Protein AF-A0A969MT43-F1 (afdb_monomer_lite)

Sequence (75 aa):
MSHDEHKKAIRDIEALSYYAKKFQGLRVDRAHGVAPHKPILLLSVIEKVRREIIIENKIYLSSELIQTFLKYWSI

Secondary structure (DSSP, 8-state):
--HHHHHHHHHHHHHHHHHHHHHHTPPPB-BTB-B-HHHHHHHHHHHHHHTTS--SS-----HHHHHHHHHHHT-

Foldseek 3Di:
DDPVVVVVVVVVVVVVVVVVVVLVPDDFDCPPHGDRQPNLLVVLVVVCVVVVNCVDPDDDPDPSSVVSSVVSRVD

Radius of gyration: 15.85 Å; chains: 1; bounding box: 34×22×49 Å

pLDDT: mean 91.54, std 7.57, range [58.28, 98.06]

Structure (mmCIF, N/CA/C/O backbone):
data_AF-A0A969MT43-F1
#
_entry.id   AF-A0A969MT43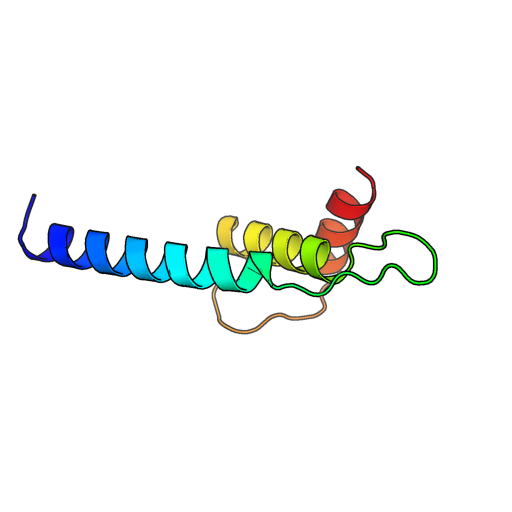-F1
#
loop_
_atom_site.group_PDB
_atom_site.id
_atom_site.type_symbol
_atom_site.label_atom_id
_atom_site.label_alt_id
_atom_site.label_comp_id
_atom_site.label_asym_id
_atom_site.label_entity_id
_atom_site.label_seq_id
_atom_site.pdbx_PDB_ins_code
_atom_site.Cartn_x
_atom_site.Cartn_y
_atom_site.Cartn_z
_atom_site.occupancy
_atom_site.B_iso_or_equiv
_atom_site.auth_seq_id
_atom_site.auth_comp_id
_atom_site.auth_asym_id
_atom_site.auth_atom_id
_atom_site.pdbx_PDB_model_num
ATOM 1 N N . MET A 1 1 ? -14.743 -10.083 25.304 1.00 65.19 1 MET A N 1
ATOM 2 C CA . MET A 1 1 ? -14.801 -9.133 24.176 1.00 65.19 1 MET A CA 1
ATOM 3 C C . MET A 1 1 ? -16.098 -8.350 24.291 1.00 65.19 1 MET A C 1
ATOM 5 O O . MET A 1 1 ? -17.141 -8.975 24.451 1.00 65.19 1 MET A O 1
ATOM 9 N N . SER A 1 2 ? -16.029 -7.021 24.293 1.00 87.06 2 SER A N 1
ATOM 10 C CA . SER A 1 2 ? -17.182 -6.112 24.346 1.00 87.06 2 SER A CA 1
ATOM 11 C C . SER A 1 2 ? -18.007 -6.172 23.049 1.00 87.06 2 SER A C 1
ATOM 13 O O . SER A 1 2 ? -17.494 -6.542 21.990 1.00 87.06 2 SER A O 1
ATOM 15 N N . HIS A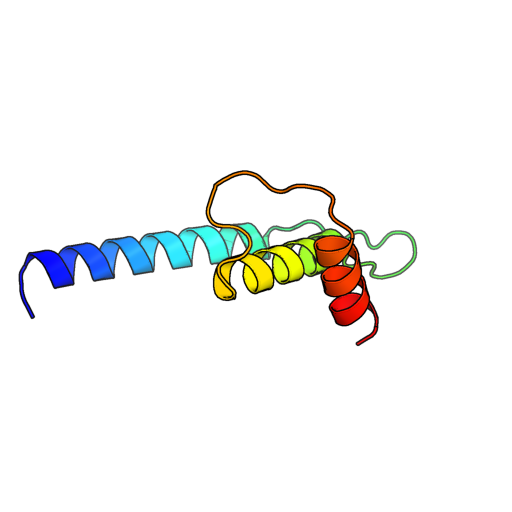 1 3 ? -19.281 -5.774 23.118 1.00 84.62 3 HIS A N 1
ATOM 16 C CA . HIS A 1 3 ? -20.164 -5.616 21.956 1.00 84.62 3 HIS A CA 1
ATOM 17 C C . HIS A 1 3 ? -19.533 -4.729 20.861 1.00 84.62 3 HIS A C 1
ATOM 19 O O . HIS A 1 3 ? -19.612 -5.051 19.673 1.00 84.62 3 HIS A O 1
ATOM 25 N N . ASP A 1 4 ? -18.828 -3.666 21.258 1.00 89.06 4 ASP A N 1
ATOM 26 C CA . ASP A 1 4 ? -18.176 -2.732 20.332 1.00 89.06 4 ASP A CA 1
ATOM 27 C C . ASP A 1 4 ? -16.973 -3.350 19.607 1.00 89.06 4 ASP A C 1
ATOM 29 O O . ASP A 1 4 ? -16.772 -3.124 18.411 1.00 89.06 4 ASP A O 1
ATOM 33 N N . GLU A 1 5 ? -16.197 -4.187 20.302 1.00 91.81 5 GLU A N 1
ATOM 34 C CA . GLU A 1 5 ? -15.052 -4.895 19.717 1.00 91.81 5 GLU A CA 1
ATOM 35 C C . GLU A 1 5 ? -15.512 -5.895 18.653 1.00 91.81 5 GLU A C 1
ATOM 37 O O . GLU A 1 5 ? -14.902 -6.001 17.588 1.00 91.81 5 GLU A O 1
ATOM 42 N N . HIS A 1 6 ? -16.627 -6.584 18.910 1.00 90.88 6 HIS A N 1
ATOM 43 C CA . HIS A 1 6 ? -17.215 -7.528 17.964 1.00 90.88 6 HIS A CA 1
ATOM 44 C C . HIS A 1 6 ? -17.701 -6.815 16.693 1.00 90.88 6 HIS A C 1
ATOM 46 O O . HIS A 1 6 ? -17.392 -7.237 15.578 1.00 90.88 6 HIS A O 1
ATOM 52 N N . LYS A 1 7 ? -18.407 -5.688 16.845 1.00 93.06 7 LYS A N 1
ATOM 53 C CA . LYS A 1 7 ? -18.886 -4.883 15.713 1.00 93.06 7 LYS A CA 1
ATOM 54 C C . LYS A 1 7 ? -17.731 -4.312 14.886 1.00 93.06 7 LYS A C 1
ATOM 56 O O . LYS A 1 7 ? -17.799 -4.304 13.656 1.00 93.06 7 LYS A O 1
ATOM 61 N N . LYS A 1 8 ? -16.651 -3.875 15.545 1.00 94.69 8 LYS A N 1
ATOM 62 C CA . LYS A 1 8 ? -15.427 -3.420 14.874 1.00 94.69 8 LYS A CA 1
ATOM 63 C C . LYS A 1 8 ? -14.777 -4.544 14.064 1.00 94.69 8 LYS A C 1
ATOM 65 O O . LYS A 1 8 ? -14.439 -4.316 12.908 1.00 94.69 8 LYS A O 1
ATOM 70 N N . ALA A 1 9 ? -14.637 -5.739 14.638 1.00 94.81 9 ALA A N 1
ATOM 71 C CA . ALA A 1 9 ? -14.031 -6.878 13.953 1.00 94.81 9 ALA A CA 1
ATOM 72 C C . ALA A 1 9 ? -14.800 -7.263 12.678 1.00 94.81 9 ALA A C 1
ATOM 74 O O . ALA A 1 9 ? -14.182 -7.454 11.633 1.00 94.81 9 ALA A O 1
ATOM 75 N N . ILE A 1 10 ? -16.138 -7.300 12.737 1.00 95.75 10 ILE A N 1
ATOM 76 C CA . ILE A 1 10 ? -16.982 -7.563 11.560 1.00 95.75 10 ILE A CA 1
ATOM 77 C C . ILE A 1 10 ? -16.721 -6.524 10.465 1.00 95.75 10 ILE A C 1
ATOM 79 O O . ILE A 1 10 ? -16.415 -6.889 9.332 1.00 95.75 10 ILE A O 1
ATOM 83 N N . ARG A 1 11 ? -16.767 -5.232 10.812 1.00 96.25 11 ARG A N 1
ATOM 84 C CA . ARG A 1 11 ? -16.519 -4.142 9.858 1.00 96.25 11 ARG A CA 1
ATOM 85 C C . ARG A 1 11 ? -15.134 -4.243 9.215 1.00 96.25 11 ARG A C 1
ATOM 87 O O . ARG A 1 11 ? -14.986 -4.020 8.016 1.00 96.25 11 ARG A O 1
ATOM 94 N N . ASP A 1 12 ? -14.113 -4.558 10.007 1.00 95.81 12 ASP A N 1
ATOM 95 C CA . ASP A 1 12 ? -12.741 -4.672 9.514 1.00 95.81 12 ASP A CA 1
ATOM 96 C C . ASP A 1 12 ? -12.605 -5.873 8.548 1.00 95.81 12 ASP A C 1
ATOM 98 O O . ASP A 1 12 ? -11.960 -5.754 7.504 1.00 95.81 12 ASP A O 1
ATOM 102 N N . ILE A 1 13 ? -13.280 -6.997 8.821 1.00 96.81 13 ILE A N 1
ATOM 103 C CA . ILE A 1 13 ? -13.337 -8.169 7.925 1.00 96.81 13 ILE A CA 1
ATOM 104 C C . ILE A 1 13 ? -14.054 -7.842 6.606 1.00 96.81 13 ILE A C 1
ATOM 106 O O . ILE A 1 13 ? -13.589 -8.237 5.530 1.00 96.81 13 ILE A O 1
ATOM 110 N N . GLU A 1 14 ? -15.165 -7.106 6.659 1.00 98.06 14 GLU A N 1
ATOM 111 C CA . GLU A 1 14 ? -15.891 -6.650 5.467 1.00 98.06 14 GLU A CA 1
ATOM 112 C C . GLU A 1 14 ? -15.019 -5.732 4.601 1.00 98.06 14 GLU A C 1
ATOM 114 O O . GLU A 1 14 ? -14.936 -5.917 3.383 1.00 98.06 14 GLU A O 1
ATOM 119 N N . ALA A 1 15 ? -14.307 -4.789 5.227 1.00 96.56 15 ALA A N 1
ATOM 120 C CA . ALA A 1 15 ? -13.382 -3.896 4.538 1.00 96.56 15 ALA A CA 1
ATOM 121 C C . ALA A 1 15 ? -12.231 -4.673 3.877 1.00 96.56 15 ALA A C 1
ATOM 123 O O . ALA A 1 15 ? -11.941 -4.460 2.697 1.00 96.56 15 ALA A O 1
ATOM 124 N N . LEU A 1 16 ? -11.611 -5.615 4.595 1.00 95.94 16 LEU A N 1
ATOM 125 C CA . LEU A 1 16 ? -10.554 -6.471 4.046 1.00 95.94 16 LEU A CA 1
ATOM 126 C C . LEU A 1 16 ? -11.052 -7.280 2.844 1.00 95.94 16 LEU A C 1
ATOM 128 O O . LEU A 1 16 ? -10.393 -7.306 1.804 1.00 95.94 16 LEU A O 1
ATOM 132 N N . SER A 1 17 ? -12.237 -7.880 2.953 1.00 97.31 17 SER A N 1
ATOM 133 C CA . SER A 1 17 ? -12.855 -8.652 1.869 1.00 97.31 17 SER A CA 1
ATOM 134 C C . SER A 1 17 ? -13.134 -7.782 0.641 1.00 97.31 17 SER A C 1
ATOM 136 O O . SER A 1 17 ? -12.857 -8.180 -0.496 1.00 97.31 17 SER A O 1
ATOM 138 N N . TYR A 1 18 ? -13.634 -6.564 0.861 1.00 97.25 18 TYR A N 1
ATOM 139 C CA . TYR A 1 18 ? -13.862 -5.585 -0.194 1.00 97.25 18 TYR A CA 1
ATOM 140 C C . TYR A 1 18 ? -12.563 -5.228 -0.929 1.00 97.25 18 TYR A C 1
ATOM 142 O O . TYR A 1 18 ? -12.503 -5.330 -2.158 1.00 97.25 18 TYR A O 1
ATOM 150 N N . TYR A 1 19 ? -11.509 -4.850 -0.199 1.00 95.62 19 TYR A N 1
ATOM 151 C CA . TYR A 1 19 ? -10.243 -4.446 -0.811 1.00 95.62 19 TYR A CA 1
ATOM 152 C C . TYR A 1 19 ? -9.521 -5.615 -1.482 1.00 95.62 19 TYR A C 1
ATOM 154 O O . TYR A 1 19 ? -9.042 -5.447 -2.602 1.00 95.62 19 TYR A O 1
ATOM 162 N N . ALA A 1 20 ? -9.531 -6.813 -0.891 1.00 94.88 20 ALA A N 1
ATOM 163 C CA . ALA A 1 20 ? -8.978 -8.014 -1.518 1.00 94.88 20 ALA A CA 1
ATOM 164 C C . ALA A 1 20 ? -9.615 -8.273 -2.893 1.00 94.88 20 ALA A C 1
ATOM 166 O O . ALA A 1 20 ? -8.907 -8.445 -3.888 1.00 94.88 20 ALA A O 1
ATOM 167 N N . LYS A 1 21 ? -10.951 -8.193 -2.985 1.00 96.00 21 LYS A N 1
ATOM 168 C CA . LYS A 1 21 ? -11.678 -8.334 -4.255 1.00 96.00 21 LYS A CA 1
ATOM 169 C C . LYS A 1 21 ? -11.322 -7.230 -5.256 1.00 96.00 21 LYS A C 1
ATOM 1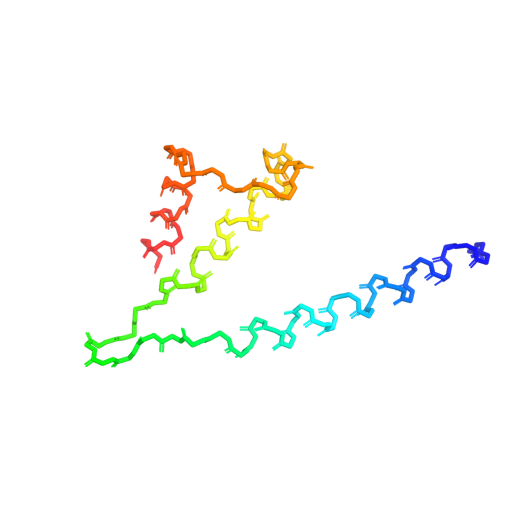71 O O . LYS A 1 21 ? -11.167 -7.501 -6.446 1.00 96.00 21 LYS A O 1
ATOM 176 N N . LYS A 1 22 ? -11.179 -5.980 -4.802 1.00 94.75 22 LYS A N 1
ATOM 177 C CA . LYS A 1 22 ? -10.769 -4.861 -5.669 1.00 94.75 22 LYS A CA 1
ATOM 178 C C . LYS A 1 22 ? -9.351 -5.043 -6.207 1.00 94.75 22 LYS A C 1
ATOM 180 O O . LYS A 1 22 ? -9.119 -4.766 -7.381 1.00 94.75 22 LYS A O 1
ATOM 185 N N . PHE A 1 23 ? -8.431 -5.537 -5.384 1.00 93.31 23 PHE A N 1
ATOM 186 C CA . PHE A 1 23 ? -7.037 -5.743 -5.771 1.00 93.31 23 PHE A CA 1
ATOM 187 C C . PHE A 1 23 ? -6.871 -6.915 -6.741 1.00 93.31 23 PHE A C 1
ATOM 189 O O . PHE A 1 23 ? -6.120 -6.792 -7.703 1.00 93.31 23 PHE A O 1
ATOM 196 N N . GLN A 1 24 ? -7.638 -7.999 -6.578 1.00 90.75 24 GLN A N 1
ATOM 197 C CA . GLN A 1 24 ? -7.681 -9.106 -7.546 1.00 90.75 24 GLN A CA 1
ATOM 198 C C . GLN A 1 24 ? -8.117 -8.654 -8.952 1.00 90.75 24 GLN A C 1
ATOM 200 O O . GLN A 1 24 ? -7.667 -9.210 -9.950 1.00 90.75 24 GLN A O 1
ATOM 205 N N . GLY A 1 25 ? -8.973 -7.631 -9.042 1.00 89.94 25 GLY A N 1
ATOM 206 C CA . GLY A 1 25 ? -9.451 -7.069 -10.308 1.00 89.94 25 GLY A CA 1
ATOM 207 C C . GLY A 1 25 ? -8.518 -6.041 -10.962 1.00 89.94 25 GLY A C 1
ATOM 208 O O . GLY A 1 25 ? -8.888 -5.454 -11.984 1.00 89.94 25 GLY A O 1
ATOM 209 N N . LEU A 1 26 ? -7.337 -5.769 -10.394 1.00 90.00 26 LEU A N 1
ATOM 210 C CA . LEU A 1 26 ? -6.399 -4.800 -10.963 1.00 90.00 26 LEU A CA 1
ATOM 211 C C . LEU A 1 26 ? -5.892 -5.268 -12.330 1.00 90.00 26 LEU A C 1
ATOM 213 O O . LEU A 1 26 ? -5.218 -6.286 -12.462 1.00 90.00 26 LEU A O 1
ATOM 217 N N . ARG A 1 27 ? -6.181 -4.473 -13.365 1.00 86.31 27 ARG A N 1
ATOM 218 C CA . ARG A 1 27 ? -5.686 -4.727 -14.723 1.00 86.31 27 ARG A CA 1
ATOM 219 C C . ARG A 1 27 ? -4.174 -4.530 -14.781 1.00 86.31 27 ARG A C 1
ATOM 221 O O . ARG A 1 27 ? -3.701 -3.405 -14.610 1.00 86.31 27 ARG A O 1
ATOM 228 N N . VAL A 1 28 ? -3.458 -5.607 -15.078 1.00 85.56 28 VAL A N 1
ATOM 229 C CA . VAL A 1 28 ? -2.028 -5.605 -15.397 1.00 85.56 28 VAL A CA 1
ATOM 230 C C . VAL A 1 28 ? -1.877 -5.565 -16.910 1.00 85.56 28 VAL A C 1
ATOM 232 O O . VAL A 1 28 ? -2.549 -6.329 -17.605 1.00 85.56 28 VAL A O 1
ATOM 235 N N . ASP A 1 29 ? -1.031 -4.666 -17.408 1.00 80.06 29 ASP A N 1
ATOM 236 C CA . ASP A 1 29 ? -0.695 -4.652 -18.827 1.00 80.06 29 ASP A CA 1
ATOM 237 C C . ASP A 1 29 ? 0.183 -5.866 -19.162 1.00 80.06 29 ASP A C 1
ATOM 239 O O . ASP A 1 29 ? 1.078 -6.242 -18.400 1.00 80.06 29 ASP A O 1
ATOM 243 N N . ARG A 1 30 ? -0.140 -6.509 -20.282 1.00 80.56 30 ARG A N 1
ATOM 244 C CA . ARG A 1 30 ? 0.506 -7.725 -20.787 1.00 80.56 30 ARG A CA 1
ATOM 245 C C . ARG A 1 30 ? 0.949 -7.584 -22.244 1.00 80.56 30 ARG A C 1
ATOM 247 O O . ARG A 1 30 ? 1.469 -8.548 -22.795 1.00 80.56 30 ARG A O 1
ATOM 254 N N . ALA A 1 31 ? 0.729 -6.426 -22.873 1.00 77.56 31 ALA A N 1
ATOM 255 C CA . ALA A 1 31 ? 0.951 -6.239 -24.306 1.00 77.56 31 ALA A CA 1
ATOM 256 C C . ALA A 1 31 ? 2.426 -6.389 -24.723 1.00 77.56 31 ALA A C 1
ATOM 258 O O . ALA A 1 31 ? 2.698 -6.827 -25.835 1.00 77.56 31 ALA A O 1
ATOM 259 N N . HIS A 1 32 ? 3.373 -6.081 -23.830 1.00 74.31 32 HIS A N 1
ATOM 260 C CA . HIS A 1 32 ? 4.814 -6.083 -24.125 1.00 74.31 32 HIS A CA 1
ATOM 261 C C . HIS A 1 32 ? 5.631 -6.850 -23.069 1.00 74.31 32 HIS A C 1
ATOM 263 O O . HIS A 1 32 ? 6.777 -6.513 -22.787 1.00 74.31 32 HIS A O 1
ATOM 269 N N . GLY A 1 33 ? 5.023 -7.870 -22.453 1.00 75.75 33 GLY A N 1
ATOM 270 C CA . GLY A 1 33 ? 5.509 -8.506 -21.224 1.00 75.75 33 GLY A CA 1
ATOM 271 C C . GLY A 1 33 ? 4.661 -8.105 -20.015 1.00 75.75 33 GLY A C 1
ATOM 272 O O . GLY A 1 33 ? 3.881 -7.154 -20.076 1.00 75.75 33 GLY A O 1
ATOM 273 N N . VAL A 1 34 ? 4.752 -8.865 -18.919 1.00 74.75 34 VAL A N 1
ATOM 274 C CA . VAL A 1 34 ? 3.987 -8.563 -17.699 1.00 74.75 34 VAL A CA 1
ATOM 275 C C . VAL A 1 34 ? 4.668 -7.408 -16.977 1.00 74.75 34 VAL A C 1
ATOM 277 O O . VAL A 1 34 ? 5.692 -7.598 -16.328 1.00 74.75 34 VAL A O 1
ATOM 280 N N . ALA A 1 35 ? 4.084 -6.217 -17.078 1.00 81.62 35 ALA A N 1
ATOM 281 C CA . ALA A 1 35 ? 4.569 -5.022 -16.401 1.00 81.62 35 ALA A CA 1
ATOM 282 C C . ALA A 1 35 ? 3.579 -4.629 -15.283 1.00 81.62 35 ALA A C 1
ATOM 284 O O . ALA A 1 35 ? 2.558 -3.975 -15.535 1.00 81.62 35 ALA A O 1
ATOM 285 N N . PRO A 1 36 ? 3.811 -5.044 -14.022 1.00 87.62 36 PRO A N 1
ATOM 286 C CA . PRO A 1 36 ? 2.835 -4.917 -12.940 1.00 87.62 36 PRO A CA 1
ATOM 287 C C . PRO A 1 36 ? 2.807 -3.512 -12.309 1.00 87.62 36 PRO A C 1
ATOM 289 O O . PRO A 1 36 ? 2.763 -3.378 -11.089 1.00 87.62 36 PRO A O 1
ATOM 292 N N . HIS A 1 37 ? 2.772 -2.439 -13.107 1.00 90.50 37 HIS A N 1
ATOM 293 C CA . HIS A 1 37 ? 2.858 -1.058 -12.605 1.00 90.50 37 HIS A CA 1
ATOM 294 C C . HIS A 1 37 ? 1.814 -0.735 -11.524 1.00 90.50 37 HIS A C 1
ATOM 296 O O . HIS A 1 37 ? 2.144 -0.164 -10.487 1.00 90.50 37 HIS A O 1
ATOM 302 N N . LYS A 1 38 ? 0.547 -1.119 -11.739 1.00 90.81 38 LYS A N 1
ATOM 303 C CA . LYS A 1 38 ? -0.536 -0.839 -10.781 1.00 90.81 38 LYS A CA 1
ATOM 304 C C . LYS A 1 38 ? -0.405 -1.661 -9.489 1.00 90.81 38 LYS A C 1
ATOM 306 O O . LYS A 1 38 ? -0.479 -1.047 -8.427 1.00 90.81 38 LYS A O 1
ATOM 311 N N . PRO A 1 39 ? -0.182 -2.994 -9.533 1.00 92.81 39 PRO A N 1
ATOM 312 C CA . PRO A 1 39 ? 0.124 -3.762 -8.325 1.00 92.81 39 PRO A CA 1
ATOM 313 C C . PRO A 1 39 ? 1.317 -3.218 -7.531 1.00 92.81 39 PRO A C 1
ATOM 315 O O . PRO A 1 39 ? 1.210 -3.050 -6.319 1.00 92.81 39 PRO A O 1
ATOM 318 N N . ILE A 1 40 ? 2.425 -2.883 -8.199 1.00 94.38 40 ILE A N 1
ATOM 319 C CA . ILE A 1 40 ? 3.634 -2.380 -7.529 1.00 94.38 40 ILE A CA 1
ATOM 320 C C . ILE A 1 40 ? 3.388 -1.007 -6.889 1.00 94.38 40 ILE A C 1
ATOM 322 O O . ILE A 1 40 ? 3.799 -0.768 -5.750 1.00 94.38 40 ILE A O 1
ATOM 326 N N . LEU A 1 41 ? 2.653 -0.116 -7.563 1.00 95.19 41 LEU A N 1
ATOM 327 C CA . LEU A 1 41 ? 2.248 1.164 -6.981 1.00 95.19 41 LEU A CA 1
ATOM 328 C C . LEU A 1 41 ? 1.361 0.970 -5.746 1.00 95.19 41 LEU A C 1
ATOM 330 O O . LEU A 1 41 ? 1.577 1.631 -4.733 1.00 95.19 41 LEU A O 1
ATOM 334 N N . LEU A 1 42 ? 0.403 0.041 -5.800 1.00 95.38 42 LEU A N 1
ATOM 335 C CA . LEU A 1 42 ? -0.461 -0.256 -4.661 1.00 95.38 42 LEU A CA 1
ATOM 336 C C . LEU A 1 42 ? 0.343 -0.771 -3.458 1.00 95.38 42 LEU A C 1
ATOM 338 O O . LEU A 1 42 ? 0.147 -0.277 -2.350 1.00 95.38 42 LEU A O 1
ATOM 342 N N . LEU A 1 43 ? 1.272 -1.709 -3.669 1.00 95.38 43 LEU A N 1
ATOM 343 C CA . LEU A 1 43 ? 2.161 -2.203 -2.610 1.00 95.38 43 LEU A CA 1
ATOM 344 C C . LEU A 1 43 ? 2.991 -1.072 -1.993 1.00 95.38 43 LEU A C 1
ATOM 346 O O . LEU A 1 43 ? 3.122 -0.989 -0.774 1.00 95.38 43 LEU A O 1
ATOM 350 N N . SER A 1 44 ? 3.482 -0.156 -2.827 1.00 96.81 44 SER A N 1
ATOM 351 C CA . SER A 1 44 ? 4.253 1.005 -2.377 1.00 96.81 44 SER A CA 1
ATOM 352 C C . SER A 1 44 ? 3.437 1.946 -1.487 1.00 96.81 44 SER A C 1
ATOM 354 O O . SER A 1 44 ? 3.953 2.474 -0.501 1.00 96.81 44 SER A O 1
ATOM 356 N N . VAL A 1 45 ? 2.157 2.144 -1.810 1.00 96.69 45 VAL A N 1
ATOM 357 C CA . VAL A 1 45 ? 1.232 2.946 -0.998 1.00 96.69 45 VAL A CA 1
ATOM 358 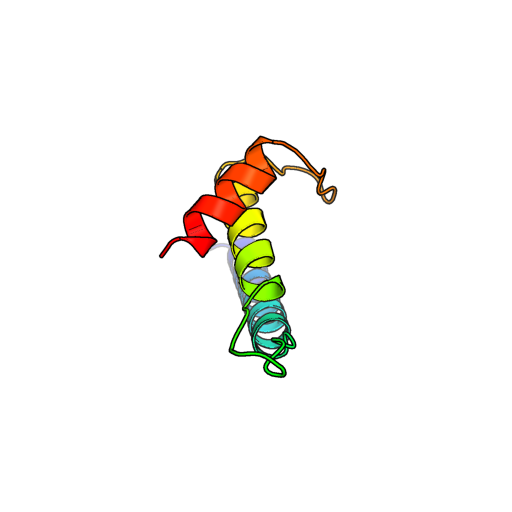C C . VAL A 1 45 ? 0.895 2.230 0.310 1.00 96.69 45 VAL A C 1
ATOM 360 O O . VAL A 1 45 ? 0.963 2.858 1.363 1.00 96.69 45 VAL A O 1
ATOM 363 N N . ILE A 1 46 ? 0.596 0.925 0.275 1.00 96.12 46 ILE A N 1
ATOM 364 C CA . ILE A 1 46 ? 0.297 0.126 1.478 1.00 96.12 46 ILE A CA 1
ATOM 365 C C . ILE A 1 46 ? 1.471 0.161 2.462 1.00 96.12 46 ILE A C 1
ATOM 367 O O . ILE A 1 46 ? 1.266 0.390 3.652 1.00 96.12 46 ILE A O 1
ATOM 371 N N . GLU A 1 47 ? 2.702 0.001 1.974 1.00 96.62 47 GLU A N 1
ATOM 372 C CA . GLU A 1 47 ? 3.914 0.097 2.793 1.00 96.62 47 GLU A CA 1
ATOM 373 C C . GLU A 1 47 ? 4.037 1.466 3.475 1.00 96.62 47 GLU A C 1
ATOM 375 O O . GLU A 1 47 ? 4.401 1.561 4.646 1.00 96.62 47 GLU A O 1
ATOM 380 N N . LYS A 1 48 ? 3.699 2.545 2.764 1.00 96.88 48 LYS A N 1
ATOM 381 C CA . LYS A 1 48 ? 3.729 3.902 3.319 1.00 96.88 48 LYS A CA 1
ATOM 382 C C . LYS A 1 48 ? 2.617 4.180 4.323 1.00 96.88 48 LYS A C 1
ATOM 384 O O . LYS A 1 48 ? 2.874 4.878 5.299 1.00 96.88 48 LYS A O 1
ATOM 389 N N . VAL A 1 49 ? 1.423 3.623 4.125 1.00 96.69 49 VAL A N 1
ATOM 390 C CA . VAL A 1 49 ? 0.344 3.663 5.126 1.00 96.69 49 VAL A CA 1
ATOM 391 C C . VAL A 1 49 ? 0.771 2.900 6.381 1.00 96.69 49 VAL A C 1
ATOM 393 O O . VAL A 1 49 ? 0.670 3.425 7.483 1.00 96.69 49 VAL A O 1
ATOM 396 N N . ARG A 1 50 ? 1.339 1.697 6.219 1.00 96.75 50 ARG A N 1
ATOM 397 C CA . ARG A 1 50 ? 1.854 0.866 7.322 1.00 96.75 50 ARG A CA 1
ATOM 398 C C . ARG A 1 50 ? 2.938 1.574 8.142 1.00 96.75 50 ARG A C 1
ATOM 400 O O . ARG A 1 50 ? 3.052 1.331 9.336 1.00 96.75 50 ARG A O 1
ATOM 407 N N . ARG A 1 51 ? 3.751 2.411 7.496 1.00 96.50 51 ARG A N 1
ATOM 408 C CA . ARG A 1 51 ? 4.816 3.211 8.123 1.00 96.50 51 ARG A CA 1
ATOM 409 C C . ARG A 1 51 ? 4.347 4.581 8.630 1.00 96.50 51 ARG A C 1
ATOM 411 O O . ARG A 1 51 ? 5.199 5.378 9.001 1.00 96.50 51 ARG A O 1
ATOM 418 N N . GLU A 1 52 ? 3.044 4.867 8.596 1.00 95.75 52 GLU A N 1
ATOM 419 C CA . GLU A 1 52 ? 2.458 6.149 9.025 1.00 95.75 52 GLU A CA 1
ATOM 420 C C . GLU A 1 52 ? 3.011 7.373 8.269 1.00 95.75 52 GLU A C 1
ATOM 422 O O . GLU A 1 52 ? 3.051 8.485 8.781 1.00 95.75 52 GLU A O 1
ATOM 427 N N . ILE A 1 53 ? 3.428 7.183 7.013 1.00 95.31 53 ILE A N 1
ATOM 428 C CA . ILE A 1 53 ? 3.857 8.280 6.130 1.00 95.31 53 ILE A CA 1
ATOM 429 C C . ILE A 1 53 ? 2.662 8.861 5.376 1.00 95.31 53 ILE A C 1
ATOM 431 O O . ILE A 1 53 ? 2.557 10.071 5.189 1.00 95.31 53 ILE A O 1
ATOM 435 N N . ILE A 1 54 ? 1.754 7.994 4.924 1.00 95.69 54 ILE A N 1
ATOM 436 C CA . ILE A 1 54 ? 0.473 8.400 4.341 1.00 95.69 54 ILE A CA 1
ATOM 437 C C . ILE A 1 54 ? -0.579 8.247 5.436 1.00 95.69 54 ILE A C 1
ATOM 439 O O . ILE A 1 54 ? -1.071 7.148 5.679 1.00 95.69 54 ILE A O 1
ATOM 443 N N . ILE A 1 55 ? -0.889 9.359 6.101 1.00 95.81 55 ILE A N 1
ATOM 444 C CA . ILE A 1 55 ? -1.861 9.433 7.207 1.00 95.81 55 ILE A CA 1
ATOM 445 C C . ILE A 1 55 ? -3.205 10.043 6.787 1.00 95.81 55 ILE A C 1
ATOM 447 O O . ILE A 1 55 ? -4.192 9.962 7.510 1.00 95.81 55 ILE A O 1
ATOM 451 N N . GLU A 1 56 ? -3.253 10.634 5.595 1.00 95.81 56 GLU A N 1
ATOM 452 C CA . GLU A 1 56 ? -4.451 11.201 4.985 1.00 95.81 56 GLU A CA 1
ATOM 453 C C . GLU A 1 56 ? -4.765 10.470 3.679 1.00 95.81 56 GLU A C 1
ATOM 455 O O . GLU A 1 56 ? -3.886 9.881 3.050 1.00 95.81 56 GLU A O 1
ATOM 460 N N . ASN A 1 57 ? -6.010 10.569 3.208 1.00 94.56 57 ASN A N 1
ATOM 461 C CA . ASN A 1 57 ? -6.413 10.068 1.892 1.00 94.56 57 ASN A CA 1
ATOM 462 C C . ASN A 1 57 ? -5.900 10.976 0.751 1.00 94.56 57 ASN A C 1
ATOM 464 O O . ASN A 1 57 ? -6.672 11.517 -0.041 1.00 94.56 57 ASN A O 1
ATOM 468 N N . LYS A 1 58 ? -4.586 11.203 0.720 1.00 94.44 58 LYS A N 1
ATOM 469 C CA . LYS A 1 58 ? -3.856 12.013 -0.255 1.00 94.44 58 LYS A CA 1
ATOM 470 C C . LYS A 1 58 ? -2.524 11.329 -0.532 1.00 94.44 58 LYS A C 1
ATOM 472 O O . LYS A 1 58 ? -1.745 11.078 0.383 1.00 94.44 58 LYS A O 1
ATOM 477 N N . ILE A 1 59 ? -2.258 11.034 -1.799 1.00 94.38 59 ILE A N 1
ATOM 478 C CA . ILE A 1 59 ? -1.023 10.376 -2.231 1.00 94.38 59 ILE A CA 1
ATOM 479 C C . ILE A 1 59 ? -0.261 11.368 -3.101 1.00 94.38 59 ILE A C 1
ATOM 481 O O . ILE A 1 59 ? -0.673 11.666 -4.220 1.00 94.38 59 ILE A O 1
ATOM 485 N N . TYR A 1 60 ? 0.844 11.891 -2.576 1.00 94.12 60 TYR A N 1
ATOM 486 C CA . TYR A 1 60 ? 1.717 12.801 -3.309 1.00 94.12 60 TYR A CA 1
ATOM 487 C C . TYR A 1 60 ? 2.778 12.017 -4.084 1.00 94.12 60 TYR A C 1
ATOM 489 O O . TYR A 1 60 ? 3.331 11.035 -3.584 1.00 94.12 60 TYR A O 1
ATOM 497 N N . LEU A 1 61 ? 3.106 12.485 -5.289 1.00 93.56 61 LEU A N 1
ATOM 498 C CA . LEU A 1 61 ? 4.267 12.004 -6.035 1.00 93.56 61 LEU A CA 1
ATOM 499 C C . LEU A 1 61 ? 5.541 12.533 -5.370 1.00 93.56 61 LEU A C 1
ATOM 501 O O . LEU A 1 61 ? 6.029 13.610 -5.696 1.00 93.56 61 LEU A O 1
ATOM 505 N N . SER A 1 62 ? 6.049 11.784 -4.394 1.00 94.00 62 SER A N 1
ATOM 506 C CA . SER A 1 62 ? 7.265 12.120 -3.657 1.00 94.00 62 SER A CA 1
ATOM 507 C C . SER A 1 62 ? 8.446 11.255 -4.091 1.00 94.00 62 SER A C 1
ATOM 509 O O . SER A 1 62 ? 8.278 10.121 -4.549 1.00 94.00 62 SER A O 1
ATOM 511 N N . SER A 1 63 ? 9.664 11.758 -3.879 1.00 95.06 63 SER A N 1
ATOM 512 C CA . SER A 1 63 ? 10.894 10.973 -4.053 1.00 95.06 63 SER A CA 1
ATOM 513 C C . SE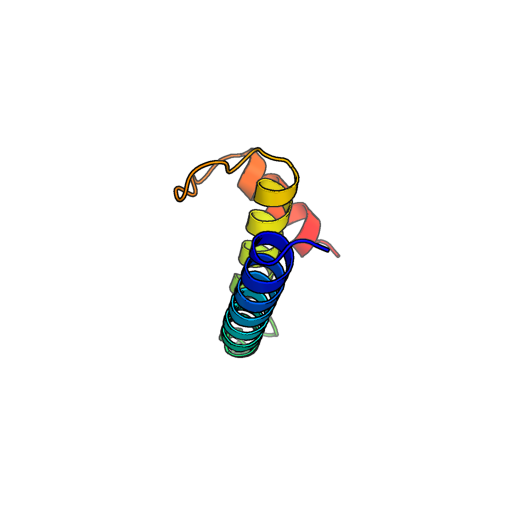R A 1 63 ? 10.864 9.688 -3.225 1.00 95.06 63 SER A C 1
ATOM 515 O O . 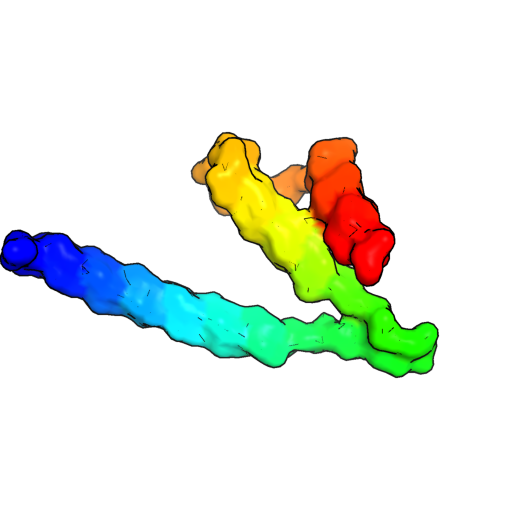SER A 1 63 ? 11.360 8.649 -3.649 1.00 95.06 63 SER A O 1
ATOM 517 N N . GLU A 1 64 ? 10.243 9.722 -2.049 1.00 94.06 64 GLU A N 1
ATOM 518 C CA . GLU A 1 64 ? 10.108 8.558 -1.186 1.00 94.06 64 GLU A CA 1
ATOM 519 C C . GLU A 1 64 ? 9.132 7.514 -1.752 1.00 94.06 64 GLU A C 1
ATOM 521 O O . GLU A 1 64 ? 9.350 6.310 -1.588 1.00 94.06 64 GLU A O 1
ATOM 526 N N . LEU A 1 65 ? 8.038 7.943 -2.395 1.00 95.75 65 LEU A N 1
ATOM 527 C CA . LEU A 1 65 ? 7.109 7.038 -3.078 1.00 95.75 65 LEU A CA 1
ATOM 528 C C . LEU A 1 65 ? 7.798 6.375 -4.275 1.00 95.75 65 LEU A C 1
ATOM 530 O O . LEU A 1 65 ? 7.717 5.156 -4.414 1.00 95.75 65 LEU A O 1
ATOM 534 N N . ILE A 1 66 ? 8.541 7.153 -5.067 1.00 95.56 66 ILE A N 1
ATOM 535 C CA . ILE A 1 66 ? 9.330 6.653 -6.203 1.00 95.56 66 ILE A CA 1
ATOM 536 C C . ILE A 1 66 ? 10.356 5.613 -5.735 1.00 95.56 66 ILE A C 1
ATOM 538 O O . ILE A 1 66 ? 10.429 4.526 -6.300 1.00 95.56 66 ILE A O 1
ATOM 542 N N . GLN A 1 67 ? 11.102 5.891 -4.662 1.00 95.62 67 GLN A N 1
ATOM 543 C CA . GLN A 1 67 ? 12.071 4.940 -4.102 1.00 95.62 67 GLN A CA 1
ATOM 544 C C . GLN A 1 67 ? 11.415 3.635 -3.634 1.00 95.62 67 GLN A C 1
ATOM 546 O O . GLN A 1 67 ? 11.952 2.553 -3.862 1.00 95.62 67 GLN A O 1
ATOM 551 N N . THR A 1 68 ? 10.233 3.717 -3.014 1.00 96.38 68 THR A N 1
ATOM 552 C CA . THR A 1 68 ? 9.490 2.521 -2.576 1.00 96.38 68 THR A CA 1
ATOM 553 C C . THR A 1 68 ? 9.021 1.701 -3.778 1.00 96.38 68 THR A C 1
ATOM 555 O O . THR A 1 68 ? 9.158 0.480 -3.777 1.00 96.38 68 THR A O 1
ATOM 558 N N . PHE A 1 69 ? 8.544 2.373 -4.828 1.00 96.38 69 PHE A N 1
ATOM 559 C CA . PHE A 1 69 ? 8.161 1.733 -6.082 1.00 96.38 69 PHE A CA 1
ATOM 560 C C . PHE A 1 69 ? 9.337 0.998 -6.725 1.00 96.38 69 PHE A C 1
ATOM 562 O O . PHE A 1 69 ? 9.221 -0.186 -7.026 1.00 96.38 69 PHE A O 1
ATOM 569 N N . LEU A 1 70 ? 10.484 1.665 -6.883 1.00 95.19 70 LEU A N 1
ATOM 570 C CA . LEU A 1 70 ? 11.682 1.073 -7.486 1.00 95.19 70 LEU A CA 1
ATOM 571 C C . LEU A 1 70 ? 12.212 -0.115 -6.675 1.00 95.19 70 LEU A C 1
ATOM 573 O O . LEU A 1 70 ? 12.635 -1.112 -7.260 1.00 95.19 70 LEU A O 1
ATOM 577 N N . LYS A 1 71 ? 12.125 -0.049 -5.339 1.00 94.69 71 LYS A N 1
ATOM 578 C CA . LYS A 1 71 ? 12.471 -1.164 -4.449 1.00 94.69 71 LYS A CA 1
ATOM 579 C C . LYS A 1 71 ? 11.622 -2.402 -4.740 1.00 94.69 71 LYS A C 1
ATOM 581 O O . LYS A 1 71 ? 12.177 -3.487 -4.821 1.00 94.69 71 LYS A O 1
ATOM 586 N N . TYR A 1 72 ? 10.304 -2.250 -4.886 1.00 93.81 72 TYR A N 1
ATOM 587 C CA . TYR A 1 72 ? 9.413 -3.373 -5.201 1.00 93.81 72 TYR A CA 1
ATOM 588 C C . TYR A 1 72 ? 9.481 -3.809 -6.669 1.00 93.81 72 TYR A C 1
ATOM 590 O O . TYR A 1 72 ? 9.179 -4.956 -6.969 1.00 93.81 72 TYR A O 1
ATOM 598 N N . TRP A 1 73 ? 9.869 -2.909 -7.574 1.00 92.25 73 TRP A N 1
ATOM 599 C CA . TRP A 1 73 ? 10.047 -3.208 -8.995 1.00 92.25 73 TRP A CA 1
ATOM 600 C C . TRP A 1 73 ? 11.291 -4.058 -9.281 1.00 92.25 73 TRP A C 1
ATOM 602 O O . TRP A 1 73 ? 11.291 -4.836 -10.226 1.00 92.25 73 TRP A O 1
ATOM 612 N N . SER A 1 74 ? 12.352 -3.892 -8.489 1.00 81.00 74 SER A N 1
ATOM 613 C CA . SER A 1 74 ? 13.658 -4.535 -8.714 1.00 81.00 74 SER A CA 1
ATOM 614 C C . SER A 1 74 ? 13.778 -5.945 -8.110 1.00 81.00 74 SER A C 1
ATOM 616 O O . SER A 1 74 ? 14.898 -6.420 -7.930 1.00 81.00 74 SER A O 1
ATOM 618 N N . ILE A 1 75 ? 12.654 -6.571 -7.741 1.00 58.28 75 ILE A N 1
ATOM 619 C CA . ILE A 1 75 ? 12.589 -7.914 -7.136 1.00 58.28 75 ILE A CA 1
ATOM 620 C C . ILE A 1 75 ? 12.271 -8.949 -8.212 1.00 58.28 75 ILE A C 1
ATOM 622 O O . ILE A 1 75 ? 11.344 -8.685 -9.011 1.00 58.28 75 ILE A O 1
#